Protein AF-A0A849FXB5-F1 (afdb_monomer_lite)

Sequence (101 aa):
MPRVMNGLFIGMLITLILLAIISLKYKISAHTAAMGGLCGLLLWIFSNYGIWEASWFMAAMFLTAIVASARLLLQAHSLDEVGSGYLLGGLSVFFSLYILV

Foldseek 3Di:
DPQLVVLLVQLVVQLVVVQVVCCVPANADLQLLVLLLVLLSVVLCCVPVVPPPVVVNVVSVVVSVVSLVVCVVVVVDDPCRSVCSSNSNNVSSNVSSVVRD

Secondary structure (DSSP, 8-state):
--HHHHHHHHHHHHHHHHHHHHTTTS---HHHHHHHHHHHHHHHHHHHH----HHHHHHHHHHHHHHHHHHHHTTSS-HHHHHHHHHHHHHHHHHHHHHH-

Radius of gyration: 13.68 Å; chains: 1; bounding box: 36×27×34 Å

pLDDT: mean 93.14, std 5.87, range [56.03, 97.75]

Structure (mmCIF, N/CA/C/O backbone):
data_AF-A0A849FXB5-F1
#
_entry.id   AF-A0A849FXB5-F1
#
loop_
_atom_site.group_PDB
_atom_site.id
_atom_site.type_symbol
_atom_site.label_atom_id
_atom_site.label_alt_id
_atom_site.label_comp_id
_atom_site.label_asym_id
_atom_site.label_entity_id
_atom_site.label_seq_id
_atom_site.pdbx_PDB_ins_code
_atom_site.Cartn_x
_atom_site.Cartn_y
_atom_site.Cartn_z
_atom_site.occupancy
_atom_site.B_iso_or_equiv
_atom_site.auth_seq_id
_atom_site.auth_comp_id
_atom_site.auth_asym_id
_atom_site.auth_atom_id
_atom_site.pdbx_PDB_model_num
ATOM 1 N N . MET A 1 1 ? 22.321 3.072 -5.070 1.00 56.03 1 MET A N 1
ATOM 2 C CA . MET A 1 1 ? 21.356 1.970 -4.842 1.00 56.03 1 MET A CA 1
ATOM 3 C C . MET A 1 1 ? 20.557 1.757 -6.122 1.00 56.03 1 MET A C 1
ATOM 5 O O . MET A 1 1 ? 20.371 2.738 -6.834 1.00 56.03 1 MET A O 1
ATOM 9 N N . PRO A 1 2 ? 20.130 0.529 -6.461 1.00 86.44 2 PRO A N 1
ATOM 10 C CA . PRO A 1 2 ? 19.307 0.281 -7.649 1.00 86.44 2 PRO A CA 1
ATOM 11 C C . PRO A 1 2 ? 18.066 1.192 -7.642 1.00 86.44 2 PRO A C 1
ATOM 13 O O . PRO A 1 2 ? 17.393 1.276 -6.614 1.00 86.44 2 PRO A O 1
ATOM 16 N N . ARG A 1 3 ? 17.773 1.891 -8.753 1.00 87.12 3 ARG A N 1
ATOM 17 C CA . ARG A 1 3 ? 16.709 2.925 -8.839 1.00 87.12 3 ARG A CA 1
ATOM 18 C C . ARG A 1 3 ? 15.338 2.409 -8.379 1.00 87.12 3 ARG A C 1
ATOM 20 O O . ARG A 1 3 ? 14.654 3.098 -7.631 1.00 87.12 3 ARG A O 1
ATOM 27 N N . VAL A 1 4 ? 15.009 1.161 -8.722 1.00 90.44 4 VAL A N 1
ATOM 28 C CA . VAL A 1 4 ? 13.770 0.476 -8.308 1.00 90.44 4 VAL A CA 1
ATOM 29 C C . VAL A 1 4 ? 13.662 0.346 -6.787 1.00 90.44 4 VAL A C 1
ATOM 31 O O . VAL A 1 4 ? 12.612 0.617 -6.217 1.00 90.44 4 VAL A O 1
ATOM 34 N N . MET A 1 5 ? 14.753 -0.017 -6.107 1.00 92.25 5 MET A N 1
ATOM 35 C CA . MET A 1 5 ? 14.744 -0.213 -4.655 1.00 92.25 5 MET A CA 1
ATOM 36 C C . MET A 1 5 ? 14.543 1.111 -3.910 1.00 92.25 5 MET A C 1
ATOM 38 O O . MET A 1 5 ? 13.820 1.159 -2.919 1.00 92.25 5 MET A O 1
ATOM 42 N N . ASN A 1 6 ? 15.120 2.201 -4.426 1.00 93.75 6 ASN A N 1
ATOM 43 C CA . ASN A 1 6 ? 14.885 3.538 -3.885 1.00 93.75 6 ASN A CA 1
ATOM 44 C C . ASN A 1 6 ? 13.424 3.979 -4.074 1.00 93.75 6 ASN A C 1
ATOM 46 O O . ASN A 1 6 ? 12.793 4.429 -3.121 1.00 93.75 6 ASN A O 1
ATOM 50 N N . GLY A 1 7 ? 12.871 3.804 -5.280 1.00 94.12 7 GLY A N 1
ATOM 51 C CA . GLY A 1 7 ? 11.472 4.143 -5.554 1.00 94.12 7 GLY A CA 1
ATOM 52 C C . GLY A 1 7 ? 10.492 3.332 -4.706 1.00 94.12 7 GLY A C 1
ATOM 53 O O . GLY A 1 7 ? 9.542 3.882 -4.161 1.00 94.12 7 GLY A O 1
ATOM 54 N N . LEU A 1 8 ? 10.775 2.046 -4.488 1.00 95.44 8 LEU A N 1
ATOM 55 C CA . LEU A 1 8 ? 9.971 1.199 -3.614 1.00 95.44 8 LEU A CA 1
ATOM 56 C C . LEU A 1 8 ? 9.974 1.701 -2.162 1.00 95.44 8 LEU A C 1
ATOM 58 O O . LEU A 1 8 ? 8.907 1.845 -1.568 1.00 95.44 8 LEU A O 1
ATOM 62 N N . PHE A 1 9 ? 11.148 1.990 -1.587 1.00 95.25 9 PHE A N 1
ATOM 63 C CA . PHE A 1 9 ? 11.232 2.480 -0.207 1.00 95.25 9 PHE A CA 1
ATOM 64 C C . PHE A 1 9 ? 10.555 3.836 -0.027 1.00 95.25 9 PHE A C 1
ATOM 66 O O . PHE A 1 9 ? 9.852 4.033 0.964 1.00 95.25 9 PHE A O 1
ATOM 73 N N . ILE A 1 10 ? 10.714 4.748 -0.989 1.00 95.94 10 ILE A N 1
ATOM 74 C CA . ILE A 1 10 ? 10.030 6.044 -0.966 1.00 95.94 10 ILE A CA 1
ATOM 75 C C . ILE A 1 10 ? 8.511 5.842 -1.042 1.00 95.94 10 ILE A C 1
ATOM 77 O O . ILE A 1 10 ? 7.788 6.410 -0.227 1.00 95.94 10 ILE A O 1
ATOM 81 N N . GLY A 1 11 ? 8.019 4.979 -1.934 1.00 96.56 11 GLY A N 1
ATOM 82 C CA . GLY A 1 11 ? 6.594 4.654 -2.035 1.00 96.56 11 GLY A CA 1
ATOM 83 C C . GLY A 1 11 ? 6.018 4.041 -0.754 1.00 96.56 11 GLY A C 1
ATOM 84 O O . GLY A 1 11 ? 4.933 4.428 -0.311 1.00 96.56 11 GLY A O 1
ATOM 85 N N . MET A 1 12 ? 6.753 3.133 -0.104 1.00 96.56 12 MET A N 1
ATOM 86 C CA . MET A 1 12 ? 6.356 2.573 1.195 1.00 96.56 12 MET A CA 1
ATOM 87 C C . MET A 1 12 ? 6.362 3.628 2.306 1.00 96.56 12 MET A C 1
ATOM 89 O O . MET A 1 12 ? 5.465 3.644 3.146 1.00 96.56 12 MET A O 1
ATOM 93 N N . LEU A 1 13 ? 7.337 4.536 2.307 1.00 97.06 13 LEU A N 1
ATOM 94 C CA . LEU A 1 13 ? 7.415 5.620 3.282 1.00 97.06 13 LEU A CA 1
ATOM 95 C C . LEU A 1 13 ? 6.255 6.611 3.107 1.00 97.06 13 LEU A C 1
ATOM 97 O O . LEU A 1 13 ? 5.618 6.978 4.091 1.00 97.06 13 LEU A O 1
ATOM 101 N N . ILE A 1 14 ? 5.913 6.966 1.864 1.00 96.69 14 ILE A N 1
ATOM 102 C CA . ILE A 1 14 ? 4.718 7.762 1.540 1.00 96.69 14 ILE A CA 1
ATOM 103 C C . ILE A 1 14 ? 3.458 7.047 2.037 1.00 96.69 14 ILE A C 1
ATOM 105 O O . ILE A 1 14 ? 2.634 7.662 2.711 1.00 96.69 14 ILE A O 1
ATOM 109 N N . THR A 1 15 ? 3.342 5.741 1.774 1.00 97.25 15 THR A N 1
ATOM 110 C CA . THR A 1 15 ? 2.228 4.915 2.263 1.00 97.25 15 THR A CA 1
ATOM 111 C C . THR A 1 15 ? 2.102 5.005 3.783 1.00 97.25 15 THR A C 1
ATOM 113 O O . THR A 1 15 ? 1.010 5.244 4.286 1.00 97.25 15 THR A O 1
ATOM 116 N N . LEU A 1 16 ? 3.206 4.866 4.525 1.00 96.69 16 LEU A N 1
ATOM 117 C CA . LEU A 1 16 ? 3.211 4.942 5.989 1.00 96.69 16 LEU A CA 1
ATOM 118 C C . LEU A 1 16 ? 2.828 6.329 6.513 1.00 96.69 16 LEU A C 1
ATOM 120 O O . LEU A 1 16 ? 2.048 6.415 7.458 1.00 96.69 16 LEU A O 1
ATOM 124 N N . ILE A 1 17 ? 3.335 7.403 5.902 1.00 97.19 17 ILE A N 1
ATOM 125 C CA . ILE A 1 17 ? 2.982 8.778 6.284 1.00 97.19 17 ILE A CA 1
ATOM 126 C C . ILE A 1 17 ? 1.488 9.019 6.065 1.00 97.19 17 ILE A C 1
ATOM 128 O O . ILE A 1 17 ? 0.798 9.481 6.973 1.00 97.19 17 ILE A O 1
ATOM 132 N N . LEU A 1 18 ? 0.972 8.676 4.882 1.00 96.00 18 LEU A N 1
ATOM 133 C CA . LEU A 1 18 ? -0.446 8.831 4.567 1.00 96.00 18 LEU A CA 1
ATOM 134 C C . LEU A 1 18 ? -1.314 7.985 5.498 1.00 96.00 18 LEU A C 1
ATOM 136 O O . LEU A 1 18 ? -2.314 8.474 6.019 1.00 96.00 18 LEU A O 1
ATOM 140 N N . LEU A 1 19 ? -0.907 6.744 5.760 1.00 95.75 19 LEU A N 1
ATOM 141 C CA . LEU A 1 19 ? -1.624 5.858 6.662 1.00 95.75 19 LEU A CA 1
ATOM 142 C C . LEU A 1 19 ? -1.645 6.409 8.087 1.00 95.75 19 LEU A C 1
ATOM 144 O O . LEU A 1 19 ? -2.701 6.393 8.710 1.00 95.75 19 LEU A O 1
ATOM 148 N N . ALA A 1 20 ? -0.531 6.948 8.585 1.00 94.62 20 ALA A N 1
ATOM 149 C CA . ALA A 1 20 ? -0.473 7.586 9.895 1.00 94.62 20 ALA A CA 1
ATOM 150 C C . ALA A 1 20 ? -1.410 8.799 9.981 1.00 94.62 20 ALA A C 1
ATOM 152 O O . ALA A 1 20 ? -2.157 8.911 10.947 1.00 94.62 20 ALA A O 1
ATOM 153 N N . ILE A 1 21 ? -1.419 9.666 8.962 1.00 95.69 21 ILE A N 1
ATOM 154 C CA . ILE A 1 21 ? -2.271 10.865 8.927 1.00 95.69 21 ILE A CA 1
ATOM 155 C C . ILE A 1 21 ? -3.753 10.485 8.867 1.00 95.69 21 ILE A C 1
ATOM 157 O O . ILE A 1 21 ? -4.555 10.998 9.647 1.00 95.69 21 ILE A O 1
ATOM 161 N N . ILE A 1 22 ? -4.133 9.582 7.960 1.00 93.75 22 ILE A N 1
ATOM 162 C CA . ILE A 1 22 ? -5.542 9.228 7.758 1.00 93.75 22 ILE A CA 1
ATOM 163 C C . ILE A 1 22 ? -6.071 8.423 8.947 1.00 93.75 22 ILE A C 1
ATOM 165 O O . ILE A 1 22 ? -7.193 8.670 9.392 1.00 93.75 22 ILE A O 1
ATOM 169 N N . SER A 1 23 ? -5.238 7.561 9.542 1.00 92.44 23 SER A N 1
ATOM 170 C CA . SER A 1 23 ? -5.601 6.766 10.725 1.00 92.44 23 SER A CA 1
ATOM 171 C C . SER A 1 23 ? -5.939 7.604 11.962 1.00 92.44 23 SER A C 1
ATOM 173 O O . SER A 1 23 ? -6.548 7.077 12.890 1.00 92.44 23 SER A O 1
ATOM 175 N N . LEU A 1 24 ? -5.628 8.909 11.978 1.00 90.88 24 LEU A N 1
ATOM 176 C CA . LEU A 1 24 ? -6.085 9.831 13.029 1.00 90.88 24 LEU A CA 1
ATOM 177 C C . LEU A 1 24 ? -7.597 10.100 12.982 1.00 90.88 24 LEU A C 1
ATOM 179 O O . LEU A 1 24 ? -8.177 10.502 13.990 1.00 90.88 24 LEU A O 1
ATOM 183 N N . LYS A 1 25 ? -8.234 9.941 11.814 1.00 88.62 25 LYS A N 1
ATOM 184 C CA . LYS A 1 25 ? -9.660 10.243 11.593 1.00 88.62 25 LYS A CA 1
ATOM 185 C C . LYS A 1 25 ? -10.463 9.039 11.106 1.00 88.62 25 LYS A C 1
ATOM 187 O O . LYS A 1 25 ? -11.643 8.949 11.427 1.00 88.62 25 LYS A O 1
ATOM 192 N N . TYR A 1 26 ? -9.842 8.135 10.354 1.00 87.69 26 TYR A N 1
ATOM 193 C CA . TYR A 1 26 ? -10.486 6.981 9.734 1.00 87.69 26 TYR A CA 1
ATOM 194 C C . TYR A 1 26 ? -9.553 5.768 9.809 1.00 87.69 26 TYR A C 1
ATOM 196 O O . TYR A 1 26 ? -8.420 5.839 9.338 1.00 87.69 26 TYR A O 1
ATOM 204 N N . LYS A 1 27 ? -9.985 4.670 10.441 1.00 90.81 27 LYS A N 1
ATOM 205 C CA . LYS A 1 27 ? -9.097 3.549 10.791 1.00 90.81 27 LYS A CA 1
ATOM 206 C C . LYS A 1 27 ? -8.743 2.711 9.563 1.00 90.81 27 LYS A C 1
ATOM 208 O O . LYS A 1 27 ? -9.429 1.760 9.236 1.00 90.81 27 LYS A O 1
ATOM 213 N N . ILE A 1 28 ? -7.622 2.995 8.914 1.00 92.25 28 ILE A N 1
ATOM 214 C CA . ILE A 1 28 ? -7.192 2.235 7.733 1.00 92.25 28 ILE A CA 1
ATOM 215 C C . ILE A 1 28 ? -6.364 1.009 8.125 1.00 92.25 28 ILE A C 1
ATOM 217 O O . ILE A 1 28 ? -5.526 1.054 9.028 1.00 92.25 28 ILE A O 1
ATOM 221 N N . SER A 1 29 ? -6.546 -0.101 7.404 1.00 94.69 29 SER A N 1
ATOM 222 C CA . SER A 1 29 ? -5.770 -1.316 7.648 1.00 94.69 29 SER A CA 1
ATOM 223 C C . SER A 1 29 ? -4.366 -1.263 7.028 1.00 94.69 29 SER A C 1
ATOM 225 O O . SER A 1 29 ? -4.180 -1.474 5.827 1.00 94.69 29 SER A O 1
ATOM 227 N N . ALA A 1 30 ? -3.343 -1.104 7.876 1.00 95.25 30 ALA A N 1
ATOM 228 C CA . ALA A 1 30 ? -1.928 -1.126 7.475 1.00 95.25 30 ALA A CA 1
ATOM 229 C C . ALA A 1 30 ? -1.493 -2.420 6.768 1.00 95.25 30 ALA A C 1
ATOM 231 O O . ALA A 1 30 ? -0.672 -2.391 5.854 1.00 95.25 30 ALA A O 1
ATOM 232 N N . HIS A 1 31 ? -2.070 -3.559 7.155 1.00 95.19 31 HIS A N 1
ATOM 233 C CA . HIS A 1 31 ? -1.737 -4.852 6.554 1.00 95.19 31 HIS A CA 1
ATOM 234 C C . HIS A 1 31 ? -2.187 -4.906 5.093 1.00 95.19 31 HIS A C 1
ATOM 236 O O . HIS A 1 31 ? -1.458 -5.378 4.225 1.00 95.19 31 HIS A O 1
ATOM 242 N N . THR A 1 32 ? -3.379 -4.379 4.816 1.00 96.06 32 THR A N 1
ATOM 243 C CA . THR A 1 32 ? -3.931 -4.340 3.458 1.00 96.06 32 THR A CA 1
ATOM 244 C C . THR A 1 32 ? -3.216 -3.302 2.601 1.00 96.06 32 THR A C 1
ATOM 246 O O . THR A 1 32 ? -2.982 -3.565 1.427 1.00 96.06 32 THR A O 1
ATOM 249 N N . ALA A 1 33 ? -2.749 -2.195 3.193 1.00 97.06 33 ALA A N 1
ATOM 250 C CA . ALA A 1 33 ? -1.893 -1.226 2.512 1.00 97.06 33 ALA A CA 1
ATOM 251 C C . ALA A 1 33 ? -0.544 -1.819 2.094 1.00 97.06 33 ALA A C 1
ATOM 253 O O . ALA A 1 33 ? -0.105 -1.600 0.967 1.00 97.06 33 ALA A O 1
ATOM 254 N N . ALA A 1 34 ? 0.083 -2.637 2.943 1.00 96.81 34 ALA A N 1
ATOM 255 C CA . ALA A 1 34 ? 1.299 -3.356 2.567 1.00 96.81 34 ALA A CA 1
ATOM 256 C C . ALA A 1 34 ? 1.058 -4.329 1.394 1.00 96.81 34 ALA A C 1
ATOM 258 O O . ALA A 1 34 ? 1.841 -4.355 0.444 1.00 96.81 34 ALA A O 1
ATOM 259 N N . MET A 1 35 ? -0.050 -5.080 1.424 1.00 97.75 35 MET A N 1
ATOM 260 C CA . MET A 1 35 ? -0.439 -5.974 0.321 1.00 97.75 35 MET A CA 1
ATOM 261 C C . MET A 1 35 ? -0.732 -5.206 -0.977 1.00 97.75 35 MET A C 1
ATOM 263 O O . MET A 1 35 ? -0.313 -5.624 -2.057 1.00 97.75 35 MET A O 1
ATOM 267 N N . GLY A 1 36 ? -1.380 -4.044 -0.865 1.00 96.81 36 GLY A N 1
ATOM 268 C CA . GLY A 1 36 ? -1.586 -3.113 -1.969 1.00 96.81 36 GLY A CA 1
ATOM 269 C C . GLY A 1 36 ? -0.272 -2.647 -2.579 1.00 96.81 36 GLY A C 1
ATOM 270 O O . GLY A 1 36 ? -0.100 -2.732 -3.791 1.00 96.81 36 GLY A O 1
ATOM 271 N N . GLY A 1 37 ? 0.689 -2.233 -1.749 1.00 96.88 37 GLY A N 1
ATOM 272 C CA . GLY A 1 37 ? 2.020 -1.822 -2.199 1.00 96.88 37 GLY A CA 1
ATOM 273 C C . GLY A 1 37 ? 2.770 -2.919 -2.961 1.00 96.88 37 GLY A C 1
ATOM 274 O O . GLY A 1 37 ? 3.387 -2.639 -3.988 1.00 96.88 37 GLY A O 1
ATOM 275 N N . LEU A 1 38 ? 2.661 -4.178 -2.521 1.00 96.38 38 LEU A N 1
ATOM 276 C CA . LEU A 1 38 ? 3.222 -5.330 -3.237 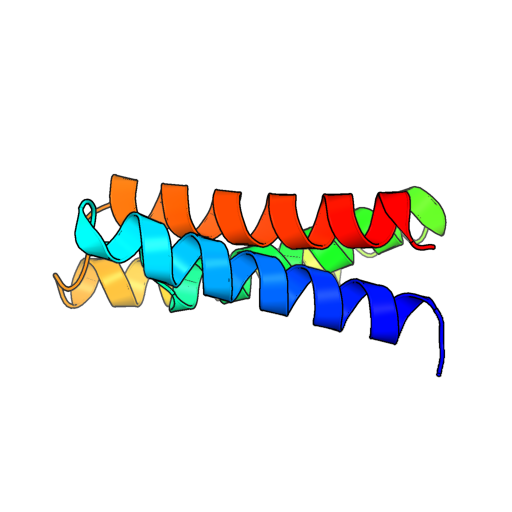1.00 96.38 38 LEU A CA 1
ATOM 277 C C . LEU A 1 38 ? 2.569 -5.517 -4.617 1.00 96.38 38 LEU A C 1
ATOM 279 O O . LEU A 1 38 ? 3.273 -5.709 -5.609 1.00 96.38 38 LEU A O 1
ATOM 283 N N . CYS A 1 39 ? 1.241 -5.404 -4.702 1.00 96.00 39 CYS A N 1
ATOM 284 C CA . CYS A 1 39 ? 0.529 -5.473 -5.980 1.00 96.00 39 CYS A CA 1
ATOM 285 C C . CYS A 1 39 ? 0.882 -4.290 -6.900 1.00 96.00 39 CYS A C 1
ATOM 287 O O . CYS A 1 39 ? 1.058 -4.486 -8.100 1.00 96.00 39 CYS A O 1
ATOM 289 N N . GLY A 1 40 ? 1.053 -3.084 -6.348 1.00 95.62 40 GLY A N 1
ATOM 290 C CA . GLY A 1 40 ? 1.490 -1.891 -7.081 1.00 95.62 40 GLY A CA 1
ATOM 291 C C . GLY A 1 40 ? 2.894 -2.032 -7.675 1.00 95.62 40 GLY A C 1
ATOM 292 O O . GLY A 1 40 ? 3.109 -1.667 -8.830 1.00 95.62 40 GLY A O 1
ATOM 293 N N . LEU A 1 41 ? 3.832 -2.632 -6.932 1.00 95.12 41 LEU A N 1
ATOM 294 C CA . LEU A 1 41 ? 5.165 -2.975 -7.441 1.00 95.12 41 LEU A CA 1
ATOM 295 C C . LEU A 1 41 ? 5.081 -3.954 -8.621 1.00 95.12 41 LEU A C 1
ATOM 297 O O . LEU A 1 41 ? 5.694 -3.709 -9.656 1.00 95.12 41 LEU A O 1
ATOM 301 N N . LEU A 1 42 ? 4.322 -5.047 -8.478 1.00 94.06 42 LEU A N 1
ATOM 302 C CA . LEU A 1 42 ? 4.172 -6.046 -9.542 1.00 94.06 42 LEU A CA 1
ATOM 303 C C . LEU A 1 42 ? 3.540 -5.442 -10.801 1.00 94.06 42 LEU A C 1
ATOM 305 O O . LEU A 1 42 ? 4.054 -5.651 -11.896 1.00 94.06 42 LEU A O 1
ATOM 309 N N . LEU A 1 43 ? 2.489 -4.629 -10.646 1.00 93.62 43 LEU A N 1
ATOM 310 C CA . LEU A 1 43 ? 1.864 -3.908 -11.758 1.00 93.62 43 LEU A CA 1
ATOM 311 C C . LEU A 1 43 ? 2.852 -2.987 -12.479 1.00 93.62 43 LEU A C 1
ATOM 313 O O . LEU A 1 43 ? 2.883 -2.983 -13.708 1.00 93.62 43 LEU A O 1
ATOM 317 N N . TRP A 1 44 ? 3.683 -2.248 -11.738 1.00 93.81 44 TRP A N 1
ATOM 318 C CA . TRP A 1 44 ? 4.714 -1.395 -12.333 1.00 93.81 44 TRP A CA 1
ATOM 319 C C . TRP A 1 44 ? 5.779 -2.213 -13.083 1.00 93.81 44 TRP A C 1
ATOM 321 O O . TRP A 1 44 ? 6.208 -1.824 -14.170 1.00 93.81 44 TRP A O 1
ATOM 331 N N . ILE A 1 45 ? 6.191 -3.370 -12.551 1.00 91.25 45 ILE A N 1
ATOM 332 C CA . ILE A 1 45 ? 7.136 -4.263 -13.240 1.00 91.25 45 ILE A CA 1
ATOM 333 C C . ILE A 1 45 ? 6.531 -4.754 -14.561 1.00 91.25 45 ILE A C 1
ATOM 335 O O . ILE A 1 45 ? 7.197 -4.702 -15.596 1.00 91.25 45 ILE A O 1
ATOM 339 N N . PHE A 1 46 ? 5.267 -5.181 -14.551 1.00 89.50 46 PHE A N 1
ATOM 340 C CA . PHE A 1 46 ? 4.589 -5.651 -15.760 1.00 89.50 46 PHE A CA 1
ATOM 341 C C . PHE A 1 46 ? 4.483 -4.560 -16.821 1.00 89.50 46 PHE A C 1
ATOM 343 O O . PHE A 1 46 ? 4.762 -4.825 -17.989 1.00 89.50 46 P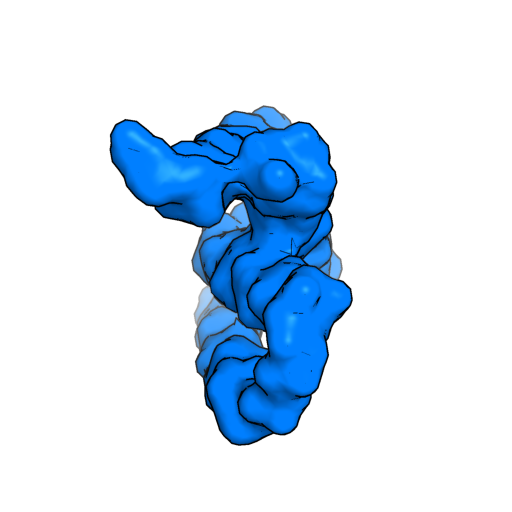HE A O 1
ATOM 350 N N . SER A 1 47 ? 4.130 -3.333 -16.421 1.00 88.50 47 SER A N 1
ATOM 351 C CA . SER A 1 47 ? 3.974 -2.220 -17.359 1.00 88.50 47 SER A CA 1
ATOM 352 C C . SER A 1 47 ? 5.291 -1.778 -17.997 1.00 88.50 47 SER A C 1
ATOM 354 O O . SER A 1 47 ? 5.277 -1.322 -19.134 1.00 88.50 47 SER A O 1
ATOM 356 N N . ASN A 1 48 ? 6.420 -1.901 -17.289 1.00 88.69 48 ASN A N 1
ATOM 357 C CA . ASN A 1 48 ? 7.712 -1.386 -17.761 1.00 88.69 48 ASN A CA 1
ATOM 358 C C . ASN A 1 48 ? 8.583 -2.434 -18.456 1.00 88.69 48 ASN A C 1
ATOM 360 O O . ASN A 1 48 ? 9.328 -2.095 -19.372 1.00 88.69 48 ASN A O 1
ATOM 364 N N . TYR A 1 49 ? 8.503 -3.698 -18.039 1.00 85.25 49 TYR A N 1
ATOM 365 C CA . TYR A 1 49 ? 9.349 -4.761 -18.588 1.00 85.25 49 TYR A CA 1
ATOM 366 C C . TYR A 1 49 ? 8.600 -5.712 -19.526 1.00 85.25 49 TYR A C 1
ATOM 368 O O . TYR A 1 49 ? 9.233 -6.555 -20.154 1.00 85.25 49 TYR A O 1
ATOM 376 N N . GLY A 1 50 ? 7.267 -5.614 -19.627 1.00 79.44 50 GLY A N 1
ATOM 377 C CA . GLY A 1 50 ? 6.457 -6.495 -20.479 1.00 79.44 50 GLY A CA 1
ATOM 378 C C . GLY A 1 50 ? 6.464 -7.966 -20.044 1.00 79.44 50 GLY A C 1
ATOM 379 O O . GLY A 1 50 ? 5.998 -8.835 -20.778 1.00 79.44 50 GLY A O 1
ATOM 380 N N . ILE A 1 51 ? 6.993 -8.259 -18.853 1.00 76.12 51 ILE A N 1
ATOM 381 C CA . ILE A 1 51 ? 7.051 -9.601 -18.274 1.00 76.12 51 ILE A CA 1
ATOM 382 C C . ILE A 1 51 ? 5.680 -9.889 -17.660 1.00 76.12 51 ILE A C 1
ATOM 384 O O . ILE A 1 51 ? 5.437 -9.571 -16.499 1.00 76.12 51 ILE A O 1
ATOM 388 N N . TRP A 1 52 ? 4.753 -10.443 -18.441 1.00 73.50 52 TRP A N 1
ATOM 389 C CA . TRP A 1 52 ? 3.414 -10.793 -17.958 1.00 73.50 52 TRP A CA 1
ATOM 390 C C . TRP A 1 52 ? 3.431 -12.112 -17.174 1.00 73.50 52 TRP A C 1
ATOM 392 O O . TRP A 1 52 ? 2.898 -13.135 -17.601 1.00 73.50 52 TRP A O 1
ATOM 402 N N . GLU A 1 53 ? 4.049 -12.094 -15.996 1.00 78.44 53 GLU A N 1
ATOM 403 C CA . GLU A 1 53 ? 4.019 -13.222 -15.064 1.00 78.44 53 GLU A CA 1
ATOM 404 C C . GLU A 1 53 ? 2.767 -13.150 -14.190 1.00 78.44 53 GLU A C 1
ATOM 406 O O . GLU A 1 53 ? 2.795 -12.817 -13.001 1.00 78.44 53 GLU A O 1
ATOM 411 N N . ALA A 1 54 ? 1.629 -13.467 -14.811 1.00 83.62 54 ALA A N 1
ATOM 412 C CA . ALA A 1 54 ? 0.324 -13.467 -14.153 1.00 83.62 54 ALA A CA 1
ATOM 413 C C . ALA A 1 54 ? 0.291 -14.373 -12.908 1.00 83.62 54 ALA A C 1
ATOM 415 O O . ALA A 1 54 ? -0.468 -14.110 -11.979 1.00 83.62 54 ALA A O 1
ATOM 416 N N . SER A 1 55 ? 1.143 -15.400 -12.866 1.00 89.19 55 SER A N 1
ATOM 417 C CA . SER A 1 55 ? 1.342 -16.310 -11.735 1.00 89.19 55 SER A CA 1
ATOM 418 C C . SER A 1 55 ? 1.654 -15.560 -10.429 1.00 89.19 55 SER A C 1
ATOM 420 O O . SER A 1 55 ? 0.947 -15.726 -9.433 1.00 89.19 55 SER A O 1
ATOM 422 N N . TRP A 1 56 ? 2.652 -14.671 -10.445 1.00 90.62 56 TRP A N 1
ATOM 423 C CA . TRP A 1 56 ? 3.060 -13.880 -9.281 1.00 90.62 56 TRP A CA 1
ATOM 424 C C . TRP A 1 56 ? 1.997 -12.865 -8.867 1.00 90.62 56 TRP A C 1
ATOM 426 O O . TRP A 1 56 ? 1.779 -12.652 -7.675 1.00 90.62 56 TRP A O 1
ATOM 436 N N . PHE A 1 57 ? 1.288 -12.279 -9.833 1.00 90.69 57 PHE A N 1
ATOM 437 C CA . PHE A 1 57 ? 0.191 -11.360 -9.539 1.00 90.69 57 PHE A CA 1
ATOM 438 C C . PHE A 1 57 ? -1.003 -12.059 -8.898 1.00 90.69 57 PHE A C 1
ATOM 440 O O . PHE A 1 57 ? -1.549 -11.576 -7.909 1.00 90.69 57 PHE A O 1
ATOM 447 N N . MET A 1 58 ? -1.393 -13.220 -9.425 1.00 92.94 58 MET A N 1
ATOM 448 C CA . MET A 1 58 ? -2.460 -14.027 -8.839 1.00 92.94 58 MET A CA 1
ATOM 449 C C . MET A 1 58 ? -2.083 -14.487 -7.431 1.00 92.94 58 MET A C 1
ATOM 451 O O . MET A 1 58 ? -2.914 -14.405 -6.531 1.00 92.94 58 MET A O 1
ATOM 455 N N . ALA A 1 59 ? -0.829 -14.894 -7.210 1.00 94.88 59 ALA A N 1
ATOM 456 C CA . ALA A 1 59 ? -0.336 -15.238 -5.879 1.00 94.88 59 ALA A CA 1
ATOM 457 C C . ALA A 1 59 ? -0.415 -14.042 -4.911 1.00 94.88 59 ALA A C 1
ATOM 459 O O . ALA A 1 59 ? -0.902 -14.187 -3.790 1.00 94.88 59 ALA A O 1
ATOM 460 N N . ALA A 1 60 ? -0.012 -12.846 -5.350 1.00 95.19 60 ALA A N 1
ATOM 461 C CA . ALA A 1 60 ? -0.122 -11.615 -4.569 1.00 95.19 60 ALA A CA 1
ATOM 462 C C . ALA A 1 60 ? -1.578 -11.251 -4.229 1.00 95.19 60 ALA A C 1
ATOM 464 O O . ALA A 1 60 ? -1.893 -10.923 -3.083 1.00 95.19 60 ALA A O 1
ATOM 465 N N . MET A 1 61 ? -2.485 -11.365 -5.200 1.00 95.06 61 MET A N 1
ATOM 466 C CA . MET A 1 61 ? -3.919 -11.140 -5.002 1.00 95.06 61 MET A CA 1
ATOM 467 C C . MET A 1 61 ? -4.532 -12.175 -4.053 1.00 95.06 61 MET A C 1
ATOM 469 O O . MET A 1 61 ? -5.336 -11.823 -3.192 1.00 95.06 61 MET A O 1
ATOM 473 N N . PHE A 1 62 ? -4.119 -13.438 -4.150 1.00 97.19 62 PHE A N 1
ATOM 474 C CA . PHE A 1 62 ? -4.574 -14.496 -3.251 1.00 97.19 62 PHE A CA 1
ATOM 475 C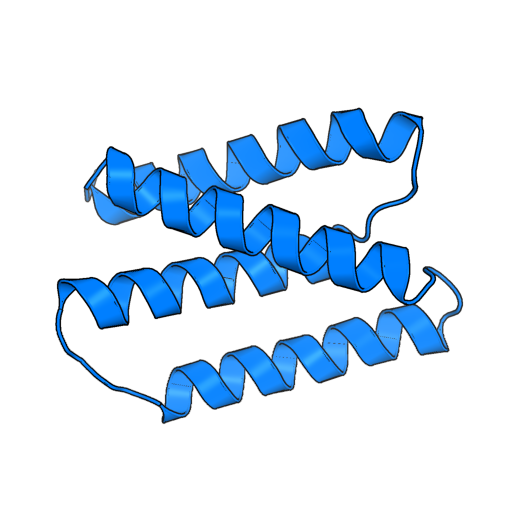 C . PHE A 1 62 ? -4.110 -14.255 -1.809 1.00 97.19 62 PHE A C 1
ATOM 477 O O . PHE A 1 62 ? -4.913 -14.321 -0.879 1.00 97.19 62 PHE A O 1
ATOM 484 N N . LEU A 1 63 ? -2.843 -13.876 -1.614 1.00 96.81 63 LEU A N 1
ATOM 485 C CA . LEU A 1 63 ? -2.331 -13.463 -0.303 1.00 96.81 63 LEU A CA 1
ATOM 486 C C . LEU A 1 63 ? -3.081 -12.242 0.237 1.00 96.81 63 LEU A C 1
ATOM 488 O O . LEU A 1 63 ? -3.455 -12.220 1.409 1.00 96.81 63 LEU A O 1
ATOM 492 N N . THR A 1 64 ? -3.368 -11.263 -0.623 1.00 96.81 64 THR A N 1
ATOM 493 C CA . THR A 1 64 ? -4.179 -10.094 -0.263 1.00 96.81 64 THR A CA 1
ATOM 494 C C . THR A 1 64 ? -5.558 -10.520 0.236 1.00 96.81 64 THR A C 1
ATOM 496 O O . THR A 1 64 ? -5.994 -10.047 1.283 1.00 96.81 64 THR A O 1
ATOM 499 N N . ALA A 1 65 ? -6.224 -11.447 -0.459 1.00 96.38 65 ALA A N 1
ATOM 500 C CA . ALA A 1 65 ? -7.534 -11.959 -0.067 1.00 96.38 65 ALA A CA 1
ATOM 501 C C . ALA A 1 65 ? -7.496 -12.671 1.295 1.00 96.38 65 ALA A C 1
ATOM 503 O O . ALA A 1 65 ? -8.380 -12.443 2.122 1.00 96.38 65 ALA A O 1
ATOM 504 N N . ILE A 1 66 ? -6.459 -13.470 1.572 1.00 97.62 66 ILE A N 1
ATOM 505 C CA . ILE A 1 66 ? -6.269 -14.119 2.881 1.00 97.62 66 ILE A CA 1
ATOM 506 C C . ILE A 1 66 ? -6.086 -13.067 3.981 1.00 97.62 66 ILE A C 1
ATOM 508 O O . ILE A 1 66 ? -6.757 -13.122 5.013 1.00 97.62 66 ILE A O 1
ATOM 512 N N . VAL A 1 67 ? -5.208 -12.085 3.762 1.00 97.00 67 VAL A N 1
ATOM 513 C CA . VAL A 1 67 ? -4.922 -11.026 4.741 1.00 97.00 67 VAL A CA 1
ATOM 514 C C . VAL A 1 67 ? -6.164 -10.173 5.002 1.00 97.00 67 VAL A C 1
ATOM 516 O O . VAL A 1 67 ? -6.492 -9.920 6.162 1.00 97.00 67 VAL A O 1
ATOM 519 N N . ALA A 1 68 ? -6.881 -9.770 3.951 1.00 95.31 68 ALA A N 1
ATOM 520 C CA . ALA A 1 68 ? -8.132 -9.024 4.049 1.00 95.31 68 ALA A CA 1
ATOM 521 C C . ALA A 1 68 ? -9.195 -9.815 4.824 1.00 95.31 68 ALA A C 1
ATOM 523 O O . ALA A 1 68 ? -9.774 -9.297 5.780 1.00 95.31 68 ALA A O 1
ATOM 524 N N . SER A 1 69 ? -9.382 -11.093 4.485 1.00 96.12 69 SER A N 1
ATOM 5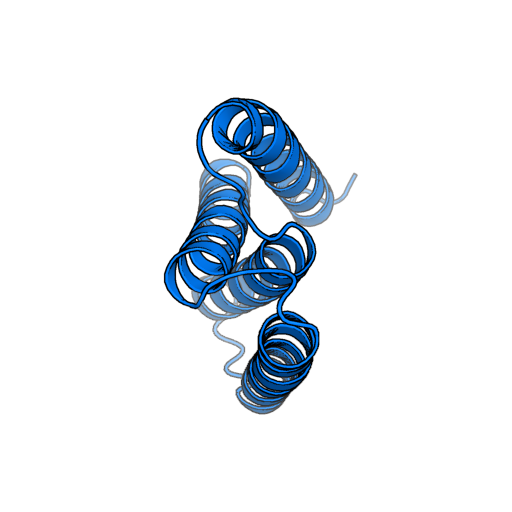25 C CA . SER A 1 69 ? -10.338 -11.977 5.161 1.00 96.12 69 SER A CA 1
ATOM 526 C C . SER A 1 69 ? -10.015 -12.126 6.644 1.00 96.12 69 SER A C 1
ATOM 528 O O . SER A 1 69 ? -10.911 -12.024 7.476 1.00 96.12 69 SER A O 1
ATOM 530 N N . ALA A 1 70 ? -8.736 -12.281 7.002 1.00 96.31 70 ALA A N 1
ATOM 531 C CA . ALA A 1 70 ? -8.320 -12.346 8.399 1.00 96.31 70 ALA A CA 1
ATOM 532 C C . ALA A 1 70 ? -8.664 -11.059 9.170 1.00 96.31 70 ALA A C 1
ATOM 534 O O . ALA A 1 70 ? -9.090 -11.134 10.320 1.00 96.31 70 ALA A O 1
ATOM 535 N N . ARG A 1 71 ? -8.519 -9.875 8.555 1.00 93.75 71 ARG A N 1
ATOM 536 C CA . ARG A 1 71 ? -8.862 -8.598 9.211 1.00 93.75 71 ARG A CA 1
ATOM 537 C C . ARG A 1 71 ? -10.365 -8.433 9.429 1.00 93.75 71 ARG A C 1
ATOM 539 O O . ARG A 1 71 ? -10.758 -7.949 10.490 1.00 93.75 71 ARG A O 1
ATOM 546 N N . LEU A 1 72 ? -11.177 -8.867 8.466 1.00 95.12 72 LEU A N 1
ATOM 547 C CA . LEU A 1 72 ? -12.639 -8.843 8.566 1.00 95.12 72 LEU A CA 1
ATOM 548 C C . LEU A 1 72 ? -13.153 -9.871 9.583 1.00 95.12 72 LEU A C 1
ATOM 550 O O . LEU A 1 72 ? -14.016 -9.563 10.401 1.00 95.12 72 LEU A O 1
ATOM 554 N N . LEU A 1 73 ? -12.595 -11.085 9.581 1.00 95.81 73 LEU A N 1
ATOM 555 C CA . LEU A 1 73 ? -13.016 -12.167 10.475 1.00 95.81 73 LEU A CA 1
ATOM 556 C C . LEU A 1 73 ? -12.657 -11.886 11.939 1.00 95.81 73 LEU A C 1
ATOM 558 O O . LEU A 1 73 ? -13.433 -12.206 12.832 1.00 95.81 73 LEU A O 1
ATOM 562 N N . LEU A 1 74 ? -11.529 -11.212 12.185 1.00 94.75 74 LEU A N 1
ATOM 563 C CA . LEU A 1 74 ? -11.162 -10.700 13.511 1.00 94.75 74 LEU A CA 1
ATOM 564 C C . LEU A 1 74 ? -11.982 -9.471 13.940 1.00 94.75 74 LEU A C 1
ATOM 566 O O . LEU A 1 74 ? -11.746 -8.955 15.029 1.00 94.75 74 LEU A O 1
ATOM 570 N N . GLN A 1 75 ? -12.897 -8.977 13.093 1.00 90.81 75 GLN A N 1
ATOM 571 C CA . GLN A 1 75 ? -13.684 -7.757 13.321 1.00 90.81 75 GLN A CA 1
ATOM 572 C C . GLN A 1 75 ? -12.804 -6.541 13.672 1.00 90.81 75 GLN A C 1
ATOM 574 O O . GLN A 1 75 ? -13.224 -5.626 14.377 1.00 90.81 75 GLN A O 1
ATOM 579 N N . ALA A 1 76 ? -11.557 -6.538 13.191 1.00 88.00 76 ALA A N 1
ATOM 580 C CA . ALA A 1 76 ? -10.592 -5.482 13.477 1.00 88.00 76 ALA A CA 1
ATOM 581 C C . ALA A 1 76 ? -10.808 -4.255 12.583 1.00 88.00 76 ALA A C 1
ATOM 583 O O . ALA A 1 76 ? -10.477 -3.142 12.988 1.00 88.00 76 ALA A O 1
ATOM 584 N N . HIS A 1 77 ? -11.336 -4.482 11.377 1.00 93.00 77 HIS A N 1
ATOM 585 C CA . HIS A 1 77 ? -11.602 -3.464 10.369 1.00 93.00 77 HIS A CA 1
ATOM 586 C C . HIS A 1 77 ? -12.884 -3.765 9.596 1.00 93.00 77 HIS A C 1
ATOM 588 O O . HIS A 1 77 ? -13.283 -4.928 9.485 1.00 93.00 77 HIS A O 1
ATOM 594 N N . SER A 1 78 ? -13.487 -2.731 9.016 1.00 93.75 78 SER A N 1
ATOM 595 C CA . SER A 1 78 ? -14.581 -2.865 8.050 1.00 93.75 78 SER A CA 1
ATOM 596 C C . SER A 1 78 ? -14.069 -3.024 6.607 1.00 93.75 78 SER A C 1
ATOM 598 O O . SER A 1 78 ? -12.874 -2.910 6.319 1.00 93.75 78 SER A O 1
ATOM 600 N N . LEU A 1 79 ? -14.971 -3.338 5.671 1.00 93.12 79 LEU A N 1
ATOM 601 C CA . LEU A 1 79 ? -14.613 -3.611 4.272 1.00 93.12 79 LEU A CA 1
ATOM 602 C C . LEU A 1 79 ? -14.043 -2.373 3.560 1.00 93.12 79 LEU A C 1
ATOM 604 O O . LEU A 1 79 ? -13.097 -2.468 2.781 1.00 93.12 79 LEU A O 1
ATOM 608 N N . ASP A 1 80 ? -14.598 -1.211 3.871 1.00 94.00 80 ASP A N 1
ATOM 609 C CA . ASP A 1 80 ? -14.173 0.110 3.419 1.00 94.00 80 ASP A CA 1
ATOM 610 C C . ASP A 1 80 ? -12.781 0.489 3.959 1.00 94.00 80 ASP A C 1
ATOM 612 O O . ASP A 1 80 ? -11.939 0.994 3.211 1.00 94.00 80 ASP A O 1
ATOM 616 N N . GLU A 1 81 ? -12.465 0.132 5.204 1.00 95.12 81 GLU A N 1
ATOM 617 C CA . GLU A 1 81 ? -11.146 0.349 5.814 1.00 95.12 81 GLU A CA 1
ATOM 618 C C . GLU A 1 81 ? -10.052 -0.544 5.200 1.00 95.12 81 GLU A C 1
ATOM 620 O O . GLU A 1 81 ? -8.896 -0.138 5.041 1.00 95.12 81 GLU A O 1
ATOM 625 N N . VAL A 1 82 ? -10.420 -1.773 4.832 1.00 95.88 82 VAL A N 1
ATOM 626 C CA . VAL A 1 82 ? -9.549 -2.733 4.139 1.00 95.88 82 VAL A CA 1
ATOM 627 C C . VAL A 1 82 ? -9.319 -2.320 2.682 1.00 95.88 82 VAL A C 1
ATOM 629 O O . VAL A 1 82 ? -8.183 -2.315 2.206 1.00 95.88 82 VAL A O 1
ATOM 632 N N . GLY A 1 83 ? -10.380 -1.935 1.968 1.00 95.25 83 GLY A N 1
ATOM 633 C CA . GLY A 1 83 ? -10.291 -1.511 0.570 1.00 95.25 83 GLY A CA 1
ATOM 634 C C . GLY A 1 83 ? -9.508 -0.208 0.397 1.00 95.25 83 GLY A C 1
ATOM 635 O O . GLY A 1 83 ? -8.644 -0.114 -0.477 1.00 95.25 83 GLY A O 1
ATOM 636 N N . SER A 1 84 ? -9.755 0.778 1.264 1.00 95.56 84 SER A N 1
ATOM 637 C CA . SER A 1 84 ? -9.014 2.046 1.266 1.00 95.56 84 SER A CA 1
ATOM 638 C C . SER A 1 84 ? -7.530 1.844 1.569 1.00 95.56 84 SER A C 1
ATOM 640 O O . SER A 1 84 ? -6.692 2.436 0.891 1.00 95.56 84 SER A O 1
ATOM 642 N N . GLY A 1 85 ? -7.190 0.956 2.511 1.00 95.81 85 GLY A N 1
ATOM 643 C CA . GLY A 1 85 ? -5.806 0.579 2.795 1.00 95.81 85 GLY A CA 1
ATOM 644 C C . GLY A 1 85 ? -5.110 -0.000 1.572 1.00 95.81 85 GLY A C 1
ATOM 645 O O . GLY A 1 85 ? -4.074 0.520 1.156 1.00 95.81 85 GLY A O 1
ATOM 646 N N . TYR A 1 86 ? -5.709 -1.020 0.955 1.00 97.19 86 TYR A N 1
ATOM 647 C CA . TYR A 1 86 ? -5.178 -1.649 -0.255 1.00 97.19 86 TYR A CA 1
ATOM 648 C C . TYR A 1 86 ? -4.925 -0.647 -1.391 1.00 97.19 86 TYR A C 1
ATOM 650 O O . TYR A 1 86 ? -3.826 -0.609 -1.949 1.00 97.19 86 TYR A O 1
ATOM 658 N N . LEU A 1 87 ? -5.905 0.207 -1.703 1.00 97.00 87 LEU A N 1
ATOM 659 C CA . LEU A 1 87 ? -5.764 1.210 -2.762 1.00 97.00 87 LEU A CA 1
ATOM 660 C C . LEU A 1 87 ? -4.680 2.239 -2.441 1.00 97.00 87 LEU A C 1
ATOM 662 O O . LEU A 1 87 ? -3.866 2.561 -3.304 1.00 97.00 87 LEU A O 1
ATOM 666 N N . LEU A 1 88 ? -4.636 2.725 -1.200 1.00 96.88 88 LEU A N 1
ATOM 667 C CA . LEU A 1 88 ? -3.662 3.724 -0.772 1.00 96.88 88 LEU A CA 1
ATOM 668 C C . LEU A 1 88 ? -2.230 3.218 -0.945 1.00 96.88 88 LEU A C 1
ATOM 670 O O . LEU A 1 88 ? -1.408 3.916 -1.541 1.00 96.88 88 LEU A O 1
ATOM 674 N N . GLY A 1 89 ? -1.932 2.007 -0.469 1.00 96.94 89 GLY A N 1
ATOM 675 C CA . GLY A 1 89 ? -0.595 1.430 -0.608 1.00 96.94 89 GLY A CA 1
ATOM 676 C C . GLY A 1 89 ? -0.229 1.119 -2.057 1.00 96.94 89 GLY A C 1
ATOM 677 O O . GLY A 1 89 ? 0.874 1.444 -2.498 1.00 96.94 89 GLY A O 1
ATOM 678 N N . GLY A 1 90 ? -1.166 0.553 -2.824 1.00 97.12 90 GLY A N 1
ATOM 679 C CA . GLY A 1 90 ? -0.932 0.214 -4.227 1.00 97.12 90 GLY A CA 1
ATOM 680 C C . GLY A 1 90 ? -0.646 1.430 -5.096 1.00 97.12 90 GLY A C 1
ATOM 681 O O . GLY A 1 90 ? 0.352 1.443 -5.815 1.00 97.12 90 GLY A O 1
ATOM 682 N N . LEU A 1 91 ? -1.461 2.481 -4.979 1.00 97.56 91 LEU A N 1
ATOM 683 C CA . LEU A 1 91 ? -1.259 3.718 -5.733 1.00 97.56 91 LEU A CA 1
ATOM 684 C C . LEU A 1 91 ? 0.023 4.438 -5.303 1.00 97.56 91 LEU A C 1
ATOM 686 O O . LEU A 1 91 ? 0.782 4.884 -6.160 1.00 97.56 91 LEU A O 1
ATOM 690 N N . SER A 1 92 ? 0.303 4.508 -3.999 1.00 96.75 92 SER A N 1
ATOM 691 C CA . SER A 1 92 ? 1.504 5.184 -3.490 1.00 96.75 92 SER A CA 1
ATOM 692 C C . SER A 1 92 ? 2.789 4.550 -4.025 1.00 96.75 92 SER A C 1
ATOM 694 O O . SER A 1 92 ? 3.678 5.259 -4.497 1.00 96.75 92 SER A O 1
ATOM 696 N N . VAL A 1 93 ?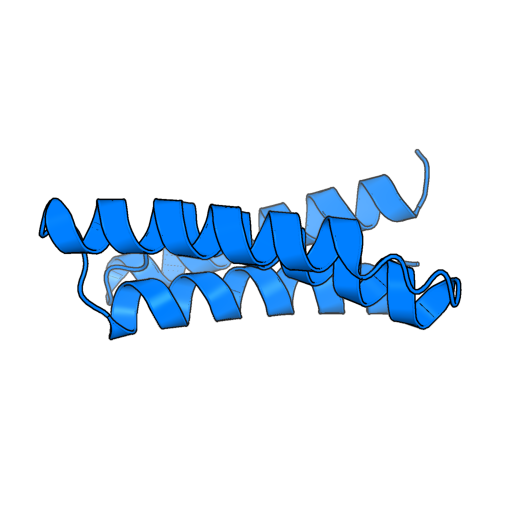 2.883 3.216 -3.999 1.00 97.31 93 VAL A N 1
ATOM 697 C CA . VAL A 1 93 ? 4.057 2.501 -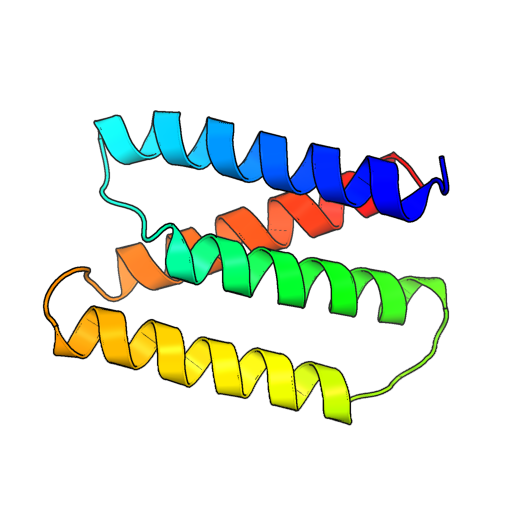4.520 1.00 97.31 93 VAL A CA 1
ATOM 698 C C . VAL A 1 93 ? 4.128 2.586 -6.044 1.00 97.31 93 VAL A C 1
ATOM 700 O O . VAL A 1 93 ? 5.194 2.894 -6.575 1.00 97.31 93 VAL A O 1
ATOM 703 N N . PHE A 1 94 ? 3.012 2.378 -6.749 1.00 96.50 94 PHE A N 1
ATOM 704 C CA . PHE A 1 94 ? 2.980 2.432 -8.212 1.00 96.50 94 PHE A CA 1
ATOM 705 C C . PHE A 1 94 ? 3.420 3.802 -8.747 1.00 96.50 94 PHE A C 1
ATOM 707 O O . PHE A 1 94 ? 4.321 3.876 -9.582 1.00 96.50 94 PHE A O 1
ATOM 714 N N . PHE A 1 95 ? 2.842 4.896 -8.235 1.00 96.12 95 PHE A N 1
ATOM 715 C CA . PHE A 1 95 ? 3.208 6.245 -8.672 1.00 96.12 95 PHE A CA 1
ATOM 716 C C . PHE A 1 95 ? 4.626 6.628 -8.258 1.00 96.12 95 PHE A C 1
ATOM 718 O O . PHE A 1 95 ? 5.327 7.275 -9.032 1.00 96.12 95 PHE A O 1
ATOM 725 N N . SER A 1 96 ? 5.082 6.212 -7.073 1.00 96.12 96 SER A N 1
ATOM 726 C CA . SER A 1 96 ? 6.458 6.481 -6.652 1.00 96.12 96 SER A CA 1
ATOM 727 C C . SER A 1 96 ? 7.474 5.835 -7.595 1.00 96.12 96 SER A C 1
ATOM 729 O O . SER A 1 96 ? 8.433 6.491 -7.996 1.00 96.12 96 SER A O 1
ATOM 731 N N . LEU A 1 97 ? 7.237 4.586 -8.002 1.00 95.44 97 LEU A N 1
ATOM 732 C CA . LEU A 1 97 ? 8.075 3.902 -8.983 1.00 95.44 97 LEU A CA 1
ATOM 733 C C . LEU A 1 97 ? 7.979 4.549 -10.367 1.00 95.44 97 LEU A C 1
ATOM 735 O O . LEU A 1 97 ? 9.008 4.765 -10.994 1.00 95.44 97 LEU A O 1
ATOM 739 N N . TYR A 1 98 ? 6.775 4.915 -10.813 1.00 93.88 98 TYR A N 1
ATOM 740 C CA . TYR A 1 98 ? 6.557 5.563 -12.109 1.00 93.88 98 TYR A CA 1
ATOM 741 C C . TYR A 1 98 ? 7.268 6.920 -12.242 1.00 93.88 98 TYR A C 1
ATOM 743 O O . TYR A 1 98 ? 7.710 7.281 -13.324 1.00 93.88 98 TYR A O 1
ATOM 751 N N . ILE A 1 99 ? 7.378 7.684 -11.151 1.00 93.19 99 ILE A N 1
ATOM 752 C CA . ILE A 1 99 ? 8.018 9.009 -11.159 1.00 93.19 99 ILE A CA 1
ATOM 753 C C . ILE A 1 99 ? 9.547 8.910 -11.044 1.00 93.19 99 ILE A C 1
ATOM 755 O O . ILE A 1 99 ? 10.262 9.740 -11.603 1.00 93.19 99 ILE A O 1
ATOM 759 N N . LEU A 1 100 ? 10.062 7.948 -10.273 1.00 92.00 100 LEU A N 1
ATOM 760 C CA . LEU A 1 100 ? 11.480 7.903 -9.890 1.00 92.00 100 LEU A CA 1
ATOM 761 C C . LEU A 1 100 ? 12.353 7.012 -10.782 1.00 92.00 100 LEU A C 1
ATOM 763 O O . LEU A 1 100 ? 13.583 7.172 -10.793 1.00 92.00 100 LEU A O 1
ATOM 767 N N . VAL A 1 101 ? 11.753 6.047 -11.477 1.00 90.12 101 VAL A N 1
ATOM 768 C CA . VAL A 1 101 ? 12.472 5.061 -12.292 1.00 90.12 101 VAL A CA 1
ATOM 769 C C . VAL A 1 101 ? 12.269 5.370 -13.759 1.00 90.12 101 VAL A C 1
ATOM 771 O O . VAL A 1 101 ? 13.310 5.695 -14.380 1.00 90.12 101 VAL A O 1
#